Protein AF-A0A6M3IWU1-F1 (afdb_monomer_lite)

Structure (mmCIF, N/CA/C/O backbone):
data_AF-A0A6M3IWU1-F1
#
_entry.id   AF-A0A6M3IWU1-F1
#
loop_
_atom_site.group_PDB
_atom_site.id
_atom_site.type_symbol
_atom_site.label_atom_id
_atom_site.label_alt_id
_atom_site.label_comp_id
_atom_site.label_asym_id
_atom_site.label_entity_id
_atom_site.label_seq_id
_atom_site.pdbx_PDB_ins_code
_atom_site.Cartn_x
_atom_site.Cartn_y
_atom_site.Cartn_z
_atom_site.occupancy
_atom_site.B_iso_or_equiv
_atom_site.auth_seq_id
_atom_site.auth_comp_id
_atom_site.auth_asym_id
_atom_site.auth_atom_id
_atom_site.pdbx_PDB_model_num
ATOM 1 N N . MET A 1 1 ? -1.900 -10.393 -41.581 1.00 55.34 1 MET A N 1
A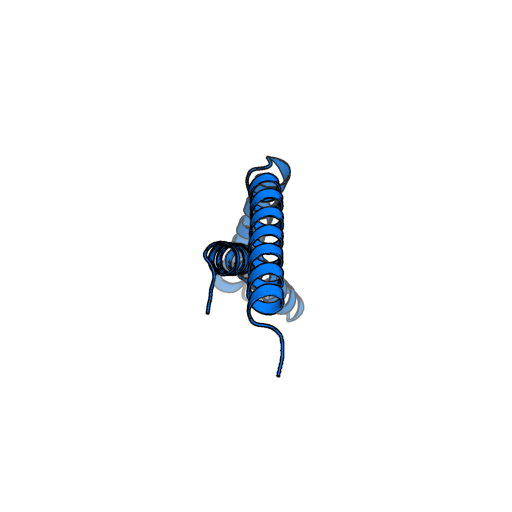TOM 2 C CA . MET A 1 1 ? -0.921 -10.888 -40.584 1.00 55.34 1 MET A CA 1
ATOM 3 C C . MET A 1 1 ? -0.099 -9.707 -40.084 1.00 55.34 1 MET A C 1
ATOM 5 O O . MET A 1 1 ? 0.413 -8.962 -40.908 1.00 55.34 1 MET A O 1
ATOM 9 N N . LEU A 1 2 ? -0.018 -9.484 -38.768 1.00 60.66 2 LEU A N 1
ATOM 10 C CA . LEU A 1 2 ? 0.830 -8.433 -38.186 1.00 60.66 2 LEU A CA 1
ATOM 11 C C . LEU A 1 2 ? 2.312 -8.788 -38.377 1.00 60.66 2 LEU A C 1
ATOM 13 O O . LEU A 1 2 ? 2.712 -9.918 -38.108 1.00 60.66 2 LEU A O 1
ATOM 17 N N . ASN A 1 3 ? 3.112 -7.821 -38.834 1.00 78.38 3 ASN A N 1
ATOM 18 C CA . ASN A 1 3 ? 4.550 -7.984 -39.048 1.00 78.38 3 ASN A CA 1
ATOM 19 C C . ASN A 1 3 ? 5.249 -8.382 -37.718 1.00 78.38 3 ASN A C 1
ATOM 21 O O . ASN A 1 3 ? 5.127 -7.640 -36.736 1.00 78.38 3 ASN A O 1
ATOM 25 N N . PRO A 1 4 ? 5.987 -9.511 -37.665 1.00 75.38 4 PRO A N 1
ATOM 26 C CA . PRO A 1 4 ? 6.670 -9.994 -36.460 1.00 75.38 4 PRO A CA 1
ATOM 27 C C . PRO A 1 4 ? 7.608 -8.970 -35.805 1.00 75.38 4 PRO A C 1
ATOM 29 O O . PRO A 1 4 ? 7.715 -8.934 -34.579 1.00 75.38 4 PRO A O 1
ATOM 32 N N . PHE A 1 5 ? 8.240 -8.101 -36.600 1.00 74.25 5 PHE A N 1
ATOM 33 C CA . PHE A 1 5 ? 9.128 -7.047 -36.102 1.00 74.25 5 PHE A CA 1
ATOM 34 C C . PHE A 1 5 ? 8.359 -5.975 -35.325 1.00 74.25 5 PHE A C 1
ATOM 36 O O . PHE A 1 5 ? 8.714 -5.676 -34.188 1.00 74.25 5 PHE A O 1
ATOM 43 N N . LYS A 1 6 ? 7.224 -5.509 -35.864 1.00 78.44 6 LYS A N 1
ATOM 44 C CA . LYS A 1 6 ? 6.345 -4.543 -35.181 1.00 78.44 6 LYS A CA 1
ATOM 45 C C . LYS A 1 6 ? 5.786 -5.106 -33.873 1.00 78.44 6 LYS A C 1
ATOM 47 O O . LYS A 1 6 ? 5.658 -4.387 -32.888 1.00 78.44 6 LYS A O 1
ATOM 52 N N . LYS A 1 7 ? 5.491 -6.412 -33.836 1.00 77.44 7 LYS A N 1
ATOM 53 C CA . LYS A 1 7 ? 5.041 -7.098 -32.613 1.00 77.44 7 LYS A CA 1
ATOM 54 C C . LYS A 1 7 ? 6.143 -7.142 -31.545 1.00 77.44 7 LYS A C 1
ATOM 56 O O . LYS A 1 7 ? 5.853 -6.985 -30.361 1.00 77.44 7 LYS A O 1
ATOM 61 N N . ARG A 1 8 ? 7.401 -7.340 -31.952 1.00 80.00 8 ARG A N 1
ATOM 62 C CA . ARG A 1 8 ? 8.564 -7.337 -31.052 1.00 80.00 8 ARG A CA 1
ATOM 63 C C . ARG A 1 8 ? 8.866 -5.939 -30.508 1.00 80.00 8 ARG A C 1
ATOM 65 O O . ARG A 1 8 ? 9.112 -5.809 -29.315 1.00 80.00 8 ARG A O 1
ATOM 72 N N . GLU A 1 9 ? 8.804 -4.912 -31.350 1.00 84.75 9 GLU A N 1
ATOM 73 C CA . GLU A 1 9 ? 8.988 -3.515 -30.933 1.00 84.75 9 GLU A CA 1
ATOM 74 C C . GLU A 1 9 ? 7.903 -3.065 -29.951 1.00 84.75 9 GLU A C 1
ATOM 76 O O . GLU A 1 9 ? 8.233 -2.543 -28.889 1.00 84.75 9 GLU A O 1
ATOM 81 N N . ALA A 1 10 ? 6.630 -3.355 -30.241 1.00 82.88 10 ALA A N 1
ATOM 82 C CA . ALA A 1 10 ? 5.519 -3.044 -29.340 1.00 82.88 10 ALA A CA 1
ATOM 83 C C . ALA A 1 10 ? 5.672 -3.730 -27.972 1.00 82.88 10 ALA A C 1
ATOM 85 O O . ALA A 1 10 ? 5.446 -3.111 -26.936 1.00 82.88 10 ALA A O 1
ATOM 86 N N . ARG A 1 11 ? 6.121 -4.993 -27.954 1.00 81.06 11 ARG A N 1
ATOM 87 C CA . ARG A 1 11 ? 6.418 -5.708 -26.706 1.00 81.06 11 ARG A CA 1
ATOM 88 C C . ARG A 1 11 ? 7.554 -5.044 -25.928 1.00 81.06 11 ARG A C 1
ATOM 90 O O . ARG A 1 11 ? 7.434 -4.865 -24.723 1.00 81.06 11 ARG A O 1
ATOM 97 N N . ASN A 1 12 ? 8.651 -4.691 -26.596 1.00 83.44 12 ASN A N 1
ATOM 98 C CA . ASN A 1 12 ? 9.791 -4.048 -25.942 1.00 83.44 12 ASN A CA 1
ATOM 99 C C . ASN A 1 12 ? 9.415 -2.677 -25.362 1.00 83.44 12 ASN A C 1
ATOM 101 O O . ASN A 1 12 ? 9.861 -2.344 -24.267 1.00 83.44 12 ASN A O 1
ATOM 105 N N . LEU A 1 13 ? 8.576 -1.914 -26.069 1.00 87.31 13 LEU A N 1
ATOM 106 C CA . LEU A 1 13 ? 8.056 -0.635 -25.592 1.00 87.31 13 LEU A CA 1
ATOM 107 C C . LEU A 1 13 ? 7.163 -0.820 -24.357 1.00 87.31 13 LEU A C 1
ATOM 109 O O . LEU A 1 13 ? 7.400 -0.168 -23.347 1.00 87.31 13 LEU A O 1
ATOM 113 N N . ALA A 1 14 ? 6.224 -1.769 -24.390 1.00 79.56 14 ALA A N 1
ATOM 114 C CA . ALA A 1 14 ? 5.354 -2.068 -23.250 1.00 79.56 14 ALA A CA 1
ATOM 115 C C . ALA A 1 14 ? 6.145 -2.517 -22.006 1.00 79.56 14 ALA A C 1
ATOM 117 O O . ALA A 1 14 ? 5.877 -2.062 -20.896 1.00 79.56 14 ALA A O 1
ATOM 118 N N . VAL A 1 15 ? 7.169 -3.362 -22.187 1.00 79.44 15 VAL A N 1
ATOM 119 C CA . VAL A 1 15 ? 8.062 -3.783 -21.091 1.00 79.44 15 VAL A CA 1
ATOM 120 C C . VAL A 1 15 ? 8.839 -2.594 -20.523 1.00 79.44 15 VAL A C 1
ATOM 122 O O . VAL A 1 15 ? 9.023 -2.506 -19.310 1.00 79.44 15 VAL A O 1
ATOM 125 N N . LYS A 1 16 ? 9.297 -1.672 -21.377 1.00 84.81 16 LYS A N 1
ATOM 126 C CA . LYS A 1 16 ? 9.983 -0.456 -20.931 1.00 84.81 16 LYS A CA 1
ATOM 127 C C . LYS A 1 16 ? 9.046 0.441 -20.114 1.00 84.81 16 LYS A C 1
ATOM 129 O O . LYS A 1 16 ? 9.397 0.805 -19.000 1.00 84.81 16 LYS A O 1
ATOM 134 N N . GLU A 1 17 ? 7.842 0.713 -20.610 1.00 83.69 17 GLU A N 1
ATOM 135 C CA . GLU A 1 17 ? 6.845 1.526 -19.900 1.00 83.69 17 GLU A CA 1
ATOM 136 C C . GLU A 1 17 ? 6.452 0.927 -18.542 1.00 83.69 17 GLU A C 1
ATOM 138 O O . GLU A 1 17 ? 6.298 1.658 -17.564 1.00 83.69 17 GLU A O 1
ATOM 143 N N . ALA A 1 18 ? 6.312 -0.399 -18.456 1.00 76.56 18 ALA A N 1
ATOM 144 C CA . ALA A 1 18 ? 6.037 -1.084 -17.195 1.00 76.56 18 ALA A CA 1
ATOM 145 C C . ALA A 1 18 ? 7.182 -0.912 -16.183 1.00 76.56 18 ALA A C 1
ATOM 147 O O . ALA A 1 18 ? 6.937 -0.645 -15.007 1.00 76.56 18 ALA A O 1
ATOM 148 N N . ARG A 1 19 ? 8.439 -1.006 -16.637 1.00 76.12 19 ARG A N 1
ATOM 149 C CA . ARG A 1 19 ? 9.624 -0.783 -15.792 1.00 76.12 19 ARG A CA 1
ATOM 150 C C . ARG A 1 19 ? 9.732 0.656 -15.309 1.00 76.12 19 ARG A C 1
ATOM 152 O O . ARG A 1 19 ? 10.035 0.868 -14.136 1.00 76.12 19 ARG A O 1
ATOM 159 N N . ASP A 1 20 ? 9.464 1.620 -16.183 1.00 80.38 20 ASP A N 1
ATOM 160 C CA . ASP A 1 20 ? 9.499 3.040 -15.833 1.00 80.38 20 ASP A CA 1
ATOM 161 C C . ASP A 1 20 ? 8.424 3.343 -14.773 1.00 80.38 20 ASP A C 1
ATOM 163 O O . ASP A 1 20 ? 8.731 3.909 -13.724 1.00 80.38 20 ASP A O 1
ATOM 167 N N . LYS A 1 21 ? 7.192 2.843 -14.963 1.00 75.94 21 LYS A N 1
ATOM 168 C CA . LYS A 1 21 ? 6.112 2.937 -13.961 1.00 75.94 21 LYS A CA 1
ATOM 169 C C . LYS A 1 21 ? 6.479 2.283 -12.629 1.00 75.94 21 LYS A C 1
ATOM 171 O O . LYS A 1 21 ? 6.225 2.872 -11.580 1.00 75.94 21 LYS A O 1
ATOM 176 N N . PHE A 1 22 ? 7.076 1.089 -12.653 1.00 75.44 22 PHE A N 1
ATOM 177 C CA . PHE A 1 22 ? 7.528 0.408 -11.438 1.00 75.44 22 PHE A CA 1
ATOM 178 C C . PHE A 1 22 ? 8.612 1.207 -10.707 1.00 75.44 22 PHE A C 1
ATOM 180 O O . PHE A 1 22 ? 8.547 1.345 -9.490 1.00 75.44 22 PHE A O 1
ATOM 187 N N . THR A 1 23 ? 9.570 1.776 -11.440 1.00 76.69 23 THR A N 1
ATOM 188 C CA . THR A 1 23 ? 10.670 2.564 -10.865 1.00 76.69 23 THR A CA 1
ATOM 189 C C . THR A 1 23 ? 10.145 3.838 -10.212 1.00 76.69 23 THR A C 1
ATOM 191 O O . THR A 1 23 ? 10.433 4.079 -9.043 1.00 76.69 23 THR A O 1
ATOM 194 N N . SER A 1 24 ? 9.293 4.601 -10.906 1.00 75.88 24 SER A N 1
ATOM 195 C CA . SER A 1 24 ? 8.657 5.793 -10.331 1.00 75.88 24 SER A CA 1
ATOM 196 C C . SER A 1 24 ? 7.806 5.457 -9.105 1.00 75.88 24 SER A C 1
ATOM 198 O O . SER A 1 24 ? 7.812 6.189 -8.117 1.00 75.88 24 SER A O 1
ATOM 200 N N . TRP A 1 25 ? 7.087 4.332 -9.129 1.00 76.81 25 TRP A N 1
ATOM 201 C CA . TRP A 1 25 ? 6.333 3.881 -7.963 1.00 76.81 25 TRP A CA 1
ATOM 202 C C . TRP A 1 25 ? 7.257 3.491 -6.800 1.00 76.81 25 TRP A C 1
ATOM 204 O O . TRP A 1 25 ? 6.987 3.859 -5.658 1.00 76.81 25 TRP A O 1
ATOM 214 N N . LEU A 1 26 ? 8.364 2.795 -7.074 1.00 76.88 26 LEU A N 1
ATOM 215 C CA . LEU A 1 26 ? 9.346 2.405 -6.064 1.00 76.88 26 LEU A CA 1
ATOM 216 C C . LEU A 1 26 ? 9.955 3.641 -5.391 1.00 76.88 26 LEU A C 1
ATOM 218 O O . LEU A 1 26 ? 10.023 3.685 -4.165 1.00 76.88 26 LEU A O 1
ATOM 222 N N . GLU A 1 27 ? 10.312 4.667 -6.163 1.00 79.44 27 GLU A N 1
ATOM 223 C CA . GLU A 1 27 ? 10.797 5.953 -5.646 1.00 79.44 27 GLU A CA 1
ATOM 224 C C . GLU A 1 27 ? 9.773 6.623 -4.720 1.00 79.44 27 GLU A C 1
ATOM 226 O O . GLU A 1 27 ? 10.119 7.042 -3.612 1.00 79.44 27 GLU A O 1
ATOM 231 N N . ILE A 1 28 ? 8.496 6.658 -5.120 1.00 75.44 28 ILE A N 1
ATOM 232 C CA . ILE A 1 28 ? 7.408 7.163 -4.272 1.00 75.44 28 ILE A CA 1
ATOM 233 C C . ILE A 1 28 ? 7.294 6.322 -2.998 1.00 75.44 28 ILE A C 1
ATOM 235 O O . ILE A 1 28 ? 7.206 6.888 -1.911 1.00 75.44 28 ILE A O 1
ATOM 239 N N . SER A 1 29 ? 7.346 4.993 -3.098 1.00 72.00 29 SER A N 1
ATOM 240 C CA . SER A 1 29 ? 7.201 4.088 -1.952 1.00 72.00 29 SER A CA 1
ATOM 241 C C . SER A 1 29 ? 8.342 4.203 -0.936 1.00 72.00 29 SER A C 1
ATOM 243 O O . SER A 1 29 ? 8.140 4.050 0.268 1.00 72.00 29 SER A O 1
ATOM 245 N N . LEU A 1 30 ? 9.547 4.518 -1.416 1.00 74.62 30 LEU A N 1
ATOM 246 C CA . LEU A 1 30 ? 10.729 4.721 -0.585 1.00 74.62 30 LEU A CA 1
ATOM 247 C C . LEU A 1 30 ? 10.785 6.134 0.001 1.00 74.62 30 LEU A C 1
ATOM 249 O O . LEU A 1 30 ? 11.551 6.369 0.942 1.00 74.62 30 LEU A O 1
ATOM 253 N N . SER A 1 31 ? 9.971 7.059 -0.517 1.00 79.12 31 SER A N 1
ATOM 254 C CA . SER A 1 31 ? 9.898 8.425 -0.014 1.00 79.12 31 SER A CA 1
ATOM 255 C C . SER A 1 31 ? 9.466 8.453 1.455 1.00 79.12 31 SER A C 1
ATOM 257 O O . SER A 1 31 ? 8.626 7.673 1.913 1.00 79.12 31 SER A O 1
ATOM 259 N N . ALA A 1 32 ? 10.013 9.409 2.208 1.00 78.62 32 ALA A N 1
ATOM 260 C CA . ALA A 1 32 ? 9.646 9.609 3.609 1.00 78.62 32 ALA A CA 1
ATOM 261 C C . ALA A 1 32 ? 8.140 9.887 3.781 1.00 78.62 32 ALA A C 1
ATOM 263 O O . ALA A 1 32 ? 7.534 9.455 4.762 1.00 78.62 32 ALA A O 1
ATOM 264 N N . GLY A 1 33 ? 7.522 10.562 2.803 1.00 78.31 33 GLY A N 1
ATOM 265 C CA . GLY A 1 33 ? 6.090 10.857 2.802 1.00 78.31 33 GLY A CA 1
ATOM 266 C C . GLY A 1 33 ? 5.225 9.601 2.709 1.00 78.31 33 GLY A C 1
ATOM 267 O O . GLY A 1 33 ? 4.228 9.501 3.423 1.00 78.31 33 GLY A O 1
ATOM 268 N N . TRP A 1 34 ? 5.626 8.624 1.891 1.00 77.81 34 TRP A N 1
ATOM 269 C CA . TRP A 1 34 ? 4.891 7.368 1.758 1.00 77.81 34 TRP A CA 1
ATOM 270 C C . TRP A 1 34 ? 5.027 6.472 2.982 1.00 77.81 34 TRP A C 1
ATOM 272 O O . TRP A 1 34 ? 4.014 5.995 3.481 1.00 77.81 34 TRP A O 1
ATOM 282 N N . LYS A 1 35 ? 6.238 6.317 3.532 1.00 76.94 35 LYS A N 1
ATOM 283 C CA . LYS A 1 35 ? 6.439 5.580 4.794 1.00 76.94 35 LYS A CA 1
ATOM 284 C C . LYS A 1 35 ? 5.584 6.159 5.922 1.00 76.94 35 LYS A C 1
ATOM 286 O O . LYS A 1 35 ? 4.836 5.441 6.574 1.00 76.94 35 LYS A O 1
ATOM 291 N N . THR A 1 36 ? 5.590 7.488 6.053 1.00 81.38 36 THR A N 1
ATOM 292 C CA . THR A 1 36 ? 4.731 8.203 7.012 1.00 81.38 36 THR A CA 1
ATOM 293 C C . THR A 1 36 ? 3.239 7.950 6.753 1.00 81.38 36 THR A C 1
ATOM 295 O O . THR A 1 36 ? 2.437 7.898 7.686 1.00 81.38 36 THR A O 1
ATOM 298 N N . TYR A 1 37 ? 2.826 7.842 5.488 1.00 76.69 37 TYR A N 1
ATOM 299 C CA . TYR A 1 37 ? 1.440 7.552 5.123 1.00 76.69 37 TYR A CA 1
ATOM 300 C C . TYR A 1 37 ? 1.048 6.105 5.455 1.00 76.69 37 TYR A C 1
ATOM 302 O O . TYR A 1 37 ? -0.006 5.896 6.055 1.00 76.69 37 TYR A O 1
ATOM 310 N N . GLU A 1 38 ? 1.898 5.131 5.131 1.00 79.69 38 GLU A N 1
ATOM 311 C CA . GLU A 1 38 ? 1.705 3.713 5.450 1.00 79.69 38 GLU A CA 1
ATOM 312 C C . GLU A 1 38 ? 1.566 3.501 6.964 1.00 79.69 38 GLU A C 1
ATOM 314 O O . GLU A 1 38 ? 0.558 2.952 7.409 1.00 79.69 38 GLU A O 1
ATOM 319 N N . GLU A 1 39 ? 2.483 4.054 7.763 1.00 83.12 39 GLU A N 1
ATOM 320 C CA . GLU A 1 39 ? 2.431 4.001 9.232 1.00 83.12 39 GLU A CA 1
ATOM 321 C C . GLU A 1 39 ? 1.131 4.605 9.790 1.00 83.12 39 GLU A C 1
ATOM 323 O O . GLU A 1 39 ? 0.509 4.061 10.705 1.00 83.12 39 GLU A O 1
ATOM 328 N N . LYS A 1 40 ? 0.665 5.728 9.223 1.00 81.31 40 LYS A N 1
ATOM 329 C CA . LYS A 1 40 ? -0.613 6.348 9.617 1.00 81.31 40 LYS A CA 1
ATOM 330 C C . LYS A 1 40 ? -1.810 5.458 9.298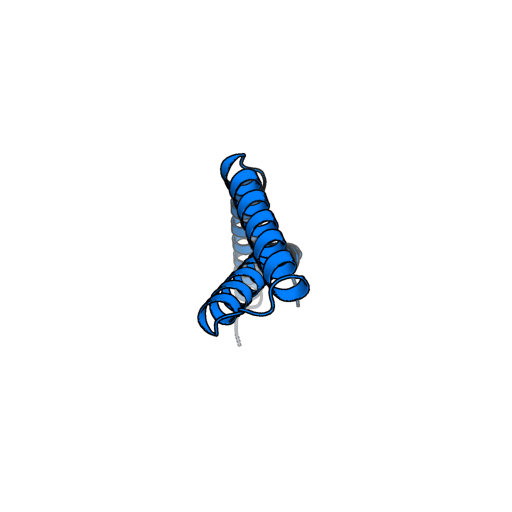 1.00 81.31 40 LYS A C 1
ATOM 332 O O . LYS A 1 40 ? -2.777 5.460 10.062 1.00 81.31 40 LYS A O 1
ATOM 337 N N . VAL A 1 41 ? -1.788 4.749 8.170 1.00 81.69 41 VAL A N 1
ATOM 338 C CA . VAL A 1 41 ? -2.854 3.813 7.786 1.00 81.69 41 VAL A CA 1
ATOM 339 C C . VAL A 1 41 ? -2.847 2.599 8.714 1.00 81.69 41 VAL A C 1
ATOM 341 O O . VAL A 1 41 ? -3.907 2.243 9.227 1.00 81.69 41 VAL A O 1
ATOM 344 N N . GLU A 1 42 ? -1.679 2.023 9.004 1.00 85.19 42 GLU A N 1
ATOM 345 C CA . GLU A 1 42 ? -1.547 0.893 9.933 1.00 85.19 42 GLU A CA 1
ATOM 346 C C . GLU A 1 42 ? -2.033 1.261 11.338 1.00 85.19 42 GLU A C 1
ATOM 348 O O . GLU A 1 42 ? -2.900 0.578 11.886 1.00 85.19 42 GLU A O 1
ATOM 353 N N . LYS A 1 43 ? -1.606 2.414 11.866 1.00 86.00 43 LYS A N 1
ATOM 354 C CA . LYS A 1 43 ? -2.066 2.912 13.169 1.00 86.00 43 LYS A CA 1
ATOM 355 C C . LYS A 1 43 ? -3.580 3.138 13.216 1.00 86.00 43 LYS A C 1
ATOM 357 O O . LYS A 1 43 ? -4.219 2.862 14.228 1.00 86.00 43 LYS A O 1
ATOM 362 N N . LYS A 1 44 ? -4.192 3.630 12.131 1.00 80.00 44 LYS A N 1
ATOM 363 C CA . LYS A 1 44 ? -5.658 3.783 12.050 1.00 80.00 44 LYS A CA 1
ATOM 364 C C . LYS A 1 44 ? -6.380 2.438 12.087 1.00 80.00 44 LYS A C 1
ATOM 366 O O . LYS A 1 44 ? -7.416 2.337 12.739 1.00 80.00 44 LYS A O 1
ATOM 371 N N . ILE A 1 45 ? -5.853 1.429 11.396 1.00 83.88 45 ILE A N 1
ATOM 372 C CA . ILE A 1 45 ? -6.413 0.072 11.413 1.00 83.88 45 ILE A CA 1
ATOM 373 C C . ILE A 1 45 ? -6.309 -0.519 12.818 1.00 83.88 45 ILE A C 1
ATOM 375 O O . ILE A 1 45 ? -7.289 -1.076 13.303 1.00 83.88 45 ILE A O 1
ATOM 379 N N . GLU A 1 46 ? -5.164 -0.363 13.480 1.00 87.38 46 GLU A N 1
ATOM 380 C CA . GLU A 1 46 ? -4.946 -0.843 14.846 1.00 87.38 46 GLU A CA 1
ATOM 381 C C . GLU A 1 46 ? -5.915 -0.193 15.842 1.00 87.38 46 GLU A C 1
ATOM 383 O O . GLU A 1 46 ? -6.588 -0.897 16.590 1.00 87.38 46 GLU A O 1
ATOM 388 N N . ILE A 1 47 ? -6.078 1.134 15.794 1.00 83.88 47 ILE A N 1
ATOM 389 C CA . ILE A 1 47 ? -7.041 1.854 16.644 1.00 83.88 47 ILE A CA 1
ATOM 390 C C . ILE A 1 47 ? -8.468 1.339 16.421 1.00 83.88 47 ILE A C 1
ATOM 392 O O . ILE A 1 47 ? -9.195 1.104 17.383 1.00 83.88 47 ILE A O 1
ATOM 396 N N . LEU A 1 48 ? -8.879 1.156 15.162 1.00 80.19 48 LEU A N 1
ATOM 397 C CA . LEU A 1 48 ? -10.222 0.671 14.838 1.00 80.19 48 LEU A CA 1
ATOM 398 C C . LEU A 1 48 ? -10.427 -0.790 15.257 1.00 80.19 48 LEU A C 1
ATOM 400 O O . LEU A 1 48 ? -11.507 -1.122 15.733 1.00 80.19 48 LEU A O 1
ATOM 404 N N . ARG A 1 49 ? -9.406 -1.646 15.131 1.00 82.56 49 ARG A N 1
ATOM 405 C CA . ARG A 1 49 ? -9.440 -3.027 15.637 1.00 82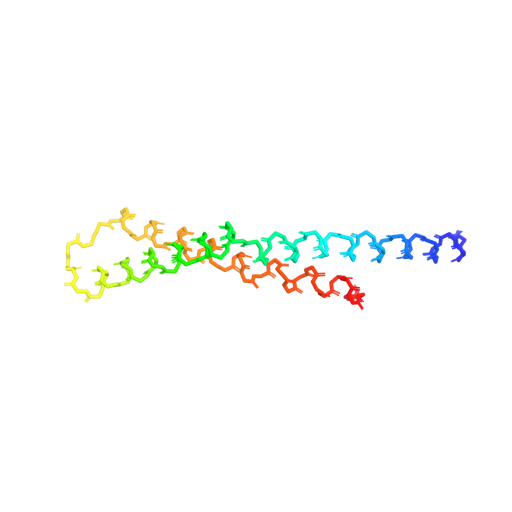.56 49 ARG A CA 1
ATOM 406 C C . ARG A 1 49 ? -9.565 -3.066 17.151 1.00 82.56 49 ARG A C 1
ATOM 408 O O . ARG A 1 49 ? -10.481 -3.704 17.648 1.00 82.56 49 ARG A O 1
ATOM 415 N N . ASN A 1 50 ? -8.728 -2.312 17.860 1.00 85.50 50 ASN A N 1
ATOM 416 C CA . ASN A 1 50 ? -8.791 -2.220 19.317 1.00 85.50 50 ASN A CA 1
ATOM 417 C C . ASN A 1 50 ? -10.152 -1.695 19.783 1.00 85.50 50 ASN A C 1
ATOM 419 O O . ASN A 1 50 ? -10.693 -2.200 20.762 1.00 85.50 50 ASN A O 1
ATOM 423 N N . LYS A 1 51 ? -10.732 -0.722 19.067 1.00 79.88 51 LYS A N 1
ATOM 424 C CA . LYS A 1 51 ? -12.098 -0.260 19.331 1.00 79.88 51 LYS A CA 1
ATOM 425 C C . LYS A 1 51 ? -13.108 -1.387 19.112 1.00 79.88 51 LYS A C 1
ATOM 427 O O . LYS A 1 51 ? -13.943 -1.607 19.968 1.00 79.88 51 LYS A O 1
ATOM 432 N N . ILE A 1 52 ? -13.013 -2.144 18.021 1.00 79.38 52 ILE A N 1
ATOM 433 C CA . ILE A 1 52 ? -13.939 -3.256 17.761 1.00 79.38 52 ILE A CA 1
ATOM 434 C C . ILE A 1 52 ? -13.844 -4.366 18.812 1.00 79.38 52 ILE A C 1
ATOM 436 O O . ILE A 1 52 ? -14.857 -4.938 19.201 1.00 79.38 52 ILE A O 1
ATOM 440 N N . GLU A 1 53 ? -12.633 -4.689 19.252 1.00 82.62 53 GLU A N 1
ATOM 441 C CA . GLU A 1 53 ? -12.393 -5.791 20.184 1.00 82.62 53 GLU A CA 1
ATOM 442 C C . GLU A 1 53 ? -12.788 -5.445 21.624 1.00 82.62 53 GLU A C 1
ATOM 444 O O . GLU A 1 53 ? -13.207 -6.331 22.365 1.00 82.62 53 GLU A O 1
ATOM 449 N N . ASN A 1 54 ? -12.678 -4.172 22.020 1.00 84.56 54 ASN A N 1
ATOM 450 C CA . ASN A 1 54 ? -12.833 -3.756 23.418 1.00 84.56 54 ASN A CA 1
ATOM 451 C C . ASN A 1 54 ? -14.046 -2.848 23.678 1.00 84.56 54 ASN A C 1
ATOM 453 O O . ASN A 1 54 ? -14.426 -2.666 24.834 1.00 84.56 54 ASN A O 1
ATOM 457 N N . ASP A 1 55 ? -14.654 -2.266 22.643 1.00 78.75 55 ASP A N 1
ATOM 458 C CA . ASP A 1 55 ? -15.783 -1.344 22.763 1.00 78.75 55 ASP A CA 1
ATOM 459 C C . ASP A 1 55 ? -17.068 -1.992 22.227 1.00 78.75 55 ASP A C 1
ATOM 461 O O . ASP A 1 55 ? -17.216 -2.269 21.037 1.00 78.75 55 ASP A O 1
ATOM 465 N N . THR A 1 56 ? -18.034 -2.213 23.118 1.00 70.12 56 THR A N 1
ATOM 466 C CA . THR A 1 56 ? -19.354 -2.755 22.756 1.00 70.12 56 THR A CA 1
ATOM 467 C C . THR A 1 56 ? -20.270 -1.709 22.113 1.00 70.12 56 THR A C 1
ATOM 469 O O . THR A 1 56 ? -21.319 -2.066 21.581 1.00 70.12 56 THR A O 1
ATOM 472 N N . SER A 1 57 ? -19.873 -0.430 22.100 1.00 78.31 57 SER A N 1
ATOM 473 C CA . SER A 1 57 ? -20.625 0.686 21.507 1.00 78.31 57 SER A CA 1
ATOM 474 C C . SER A 1 57 ? -20.304 0.942 20.027 1.00 78.31 57 SER A C 1
ATOM 476 O O . SER A 1 57 ? -20.513 2.041 19.507 1.00 78.31 57 SER A O 1
ATOM 478 N N . LEU A 1 58 ? -19.812 -0.078 19.319 1.00 73.75 58 LEU A N 1
ATOM 479 C CA . LEU A 1 58 ? -19.502 -0.000 17.893 1.00 73.75 58 LEU A CA 1
ATOM 480 C C . LEU A 1 58 ? -20.666 0.528 17.064 1.00 73.75 58 LEU A C 1
ATOM 482 O O . LEU A 1 58 ? -21.744 -0.066 16.994 1.00 73.75 58 LEU A O 1
ATOM 486 N N . THR A 1 59 ? -20.403 1.614 16.347 1.00 79.50 59 THR A N 1
ATOM 487 C CA . THR A 1 59 ? -21.360 2.161 15.393 1.00 79.50 59 THR A CA 1
ATOM 488 C C . THR A 1 59 ? -21.151 1.545 14.009 1.00 79.50 59 THR A C 1
ATOM 490 O O . THR A 1 59 ? -20.045 1.150 13.630 1.00 79.50 59 THR A O 1
ATOM 493 N N . GLY A 1 60 ? -22.202 1.521 13.185 1.00 81.75 60 GLY A N 1
ATOM 494 C CA . GLY A 1 60 ? -22.074 1.120 11.777 1.00 81.75 60 GLY A CA 1
ATOM 495 C C . GLY A 1 60 ? -21.111 2.011 10.975 1.00 81.75 60 GLY A C 1
ATOM 496 O O . GLY A 1 60 ? -20.580 1.588 9.948 1.00 81.75 60 GLY A O 1
ATOM 497 N N . GLU A 1 61 ? -20.850 3.234 11.440 1.00 85.00 61 GLU A N 1
ATOM 498 C CA . GLU A 1 61 ? -19.857 4.127 10.846 1.00 85.00 61 GLU A CA 1
ATOM 499 C C . GLU A 1 61 ? -18.419 3.663 11.126 1.00 85.00 61 GLU A C 1
ATOM 501 O O . GLU A 1 61 ? -17.583 3.687 10.220 1.00 85.00 61 GLU A O 1
ATOM 506 N N . ASP A 1 62 ? -18.137 3.171 12.335 1.00 78.25 62 ASP A N 1
ATOM 507 C CA . ASP A 1 62 ? -16.823 2.626 12.694 1.00 78.25 62 ASP A CA 1
ATOM 508 C C . ASP A 1 62 ? -16.457 1.415 11.820 1.00 78.25 62 ASP A C 1
ATOM 510 O O . ASP A 1 62 ? -15.333 1.319 11.320 1.00 78.25 62 ASP A O 1
ATOM 514 N N . LEU A 1 63 ? -17.431 0.541 11.537 1.00 81.69 63 LEU A N 1
ATOM 515 C CA . LEU A 1 63 ? -17.248 -0.604 10.639 1.00 81.69 63 LEU A CA 1
ATOM 516 C C . LEU A 1 63 ? -16.951 -0.172 9.196 1.00 81.69 63 LEU A C 1
ATOM 518 O O . LEU A 1 63 ? -16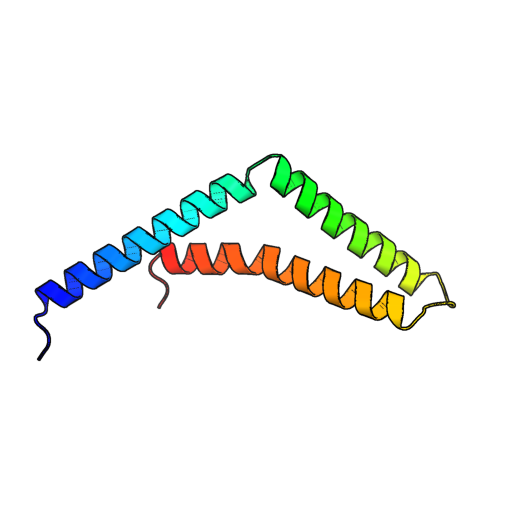.045 -0.719 8.565 1.00 81.69 63 LEU A O 1
ATOM 522 N N . LYS A 1 64 ? -17.653 0.848 8.679 1.00 86.00 64 LYS A N 1
ATOM 523 C CA . LYS A 1 64 ? -17.373 1.410 7.344 1.00 86.00 64 LYS A CA 1
ATOM 524 C C . LYS A 1 64 ? -15.969 2.007 7.267 1.00 86.00 64 LYS A C 1
ATOM 526 O O . LYS A 1 64 ? -15.263 1.793 6.282 1.00 86.00 64 LYS A O 1
ATOM 531 N N . ARG A 1 65 ? -15.541 2.731 8.305 1.00 81.06 65 ARG A N 1
ATOM 532 C CA . ARG A 1 65 ? -14.188 3.304 8.385 1.00 81.06 65 ARG A CA 1
ATOM 533 C C . ARG A 1 65 ? -13.121 2.211 8.403 1.00 81.06 65 ARG A C 1
ATOM 535 O O . ARG A 1 65 ? -12.126 2.346 7.691 1.00 81.06 65 ARG A O 1
ATOM 542 N N . LEU A 1 66 ? -13.342 1.117 9.138 1.00 80.88 66 LEU A N 1
ATOM 543 C CA . LEU A 1 66 ? -12.429 -0.027 9.115 1.00 80.88 66 LEU A CA 1
ATOM 544 C C . LEU A 1 66 ? -12.383 -0.678 7.729 1.00 80.88 66 LEU A C 1
ATOM 546 O O . LEU A 1 66 ? -11.297 -0.949 7.222 1.00 80.88 66 LEU A O 1
ATOM 550 N N . GLN A 1 67 ? -13.537 -0.909 7.101 1.00 84.06 67 GLN A N 1
ATOM 551 C CA . GLN A 1 67 ? -13.604 -1.518 5.773 1.00 84.06 67 GLN A CA 1
ATOM 552 C C . GLN A 1 67 ? -12.820 -0.699 4.738 1.00 84.06 67 GLN A C 1
ATOM 554 O O . GLN A 1 67 ? -12.023 -1.264 3.988 1.00 84.06 67 GLN A O 1
ATOM 559 N N .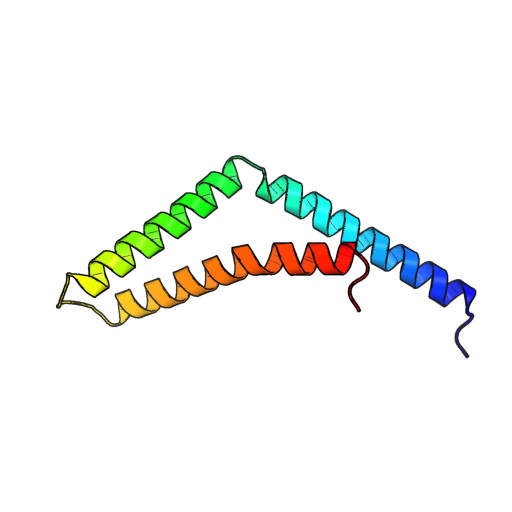 LEU A 1 68 ? -12.987 0.627 4.741 1.00 86.06 68 LEU A N 1
ATOM 560 C CA . LEU A 1 68 ? -12.236 1.531 3.870 1.00 86.06 68 LEU A CA 1
ATOM 561 C C . LEU A 1 68 ? -10.733 1.497 4.170 1.00 86.06 68 LEU A C 1
ATOM 563 O O . LEU A 1 68 ? -9.930 1.391 3.246 1.00 86.06 68 LEU A O 1
ATOM 567 N N . ALA A 1 69 ? -10.339 1.539 5.446 1.00 78.94 69 ALA A N 1
ATOM 568 C CA . ALA A 1 69 ? -8.929 1.485 5.834 1.00 78.94 69 ALA A CA 1
ATOM 569 C C . ALA A 1 69 ? -8.259 0.169 5.394 1.00 78.94 69 ALA A C 1
ATOM 571 O O . ALA A 1 69 ? -7.161 0.187 4.838 1.00 78.94 69 ALA A O 1
ATOM 572 N N . LEU A 1 70 ? -8.944 -0.967 5.563 1.00 79.31 70 LEU A N 1
ATOM 573 C CA . LEU A 1 70 ? -8.470 -2.275 5.106 1.00 79.31 70 LEU A CA 1
ATOM 574 C C . LEU A 1 70 ? -8.385 -2.368 3.579 1.00 79.31 70 LEU A C 1
ATOM 576 O O . LEU A 1 70 ? -7.458 -2.989 3.061 1.00 79.31 70 LEU A O 1
ATOM 580 N N . GLN A 1 71 ? -9.332 -1.767 2.854 1.00 83.75 71 GLN A N 1
ATOM 581 C CA . GLN A 1 71 ? -9.295 -1.721 1.393 1.00 83.75 71 GLN A CA 1
ATOM 582 C C . GLN A 1 71 ? -8.086 -0.920 0.902 1.00 83.75 71 GLN A C 1
ATOM 584 O O . GLN A 1 71 ? -7.336 -1.412 0.064 1.00 83.75 71 GLN A O 1
ATOM 589 N N . VAL A 1 72 ? -7.846 0.264 1.474 1.00 80.38 72 VAL A N 1
ATOM 590 C CA . VAL A 1 72 ? -6.670 1.083 1.146 1.00 80.38 72 VAL A CA 1
ATOM 591 C C . VAL A 1 72 ? -5.378 0.322 1.442 1.00 80.38 72 VAL A C 1
ATOM 593 O O . VAL A 1 72 ? -4.493 0.276 0.594 1.00 80.38 72 VAL A O 1
ATOM 596 N N . TRP A 1 73 ? -5.276 -0.338 2.597 1.00 79.12 73 TRP A N 1
ATOM 597 C CA . TRP A 1 73 ? -4.088 -1.122 2.947 1.00 79.12 73 TRP A CA 1
ATOM 598 C C . TRP A 1 73 ? -3.844 -2.297 1.989 1.00 79.12 73 TRP A C 1
ATOM 600 O O . TRP A 1 73 ? -2.709 -2.531 1.574 1.00 79.12 73 TRP A O 1
ATOM 610 N N . LYS A 1 74 ? -4.902 -3.001 1.563 1.00 82.38 74 LYS A N 1
ATOM 611 C CA . LYS A 1 74 ? -4.789 -4.047 0.535 1.00 82.38 74 LYS A CA 1
ATOM 612 C C . LYS A 1 74 ? -4.249 -3.495 -0.781 1.00 82.38 74 LYS A C 1
ATOM 614 O O . LYS A 1 74 ? -3.344 -4.098 -1.348 1.00 82.38 74 LYS A O 1
ATOM 619 N N . GLU A 1 75 ? -4.761 -2.356 -1.242 1.00 78.88 75 GLU A N 1
ATOM 620 C CA . GLU A 1 75 ? -4.303 -1.714 -2.479 1.00 78.88 75 GLU A CA 1
ATOM 621 C C . GLU A 1 75 ? -2.840 -1.267 -2.386 1.00 78.88 75 GLU A C 1
ATOM 623 O O . GLU A 1 75 ? -2.046 -1.566 -3.278 1.00 78.88 75 GLU A O 1
ATOM 628 N N .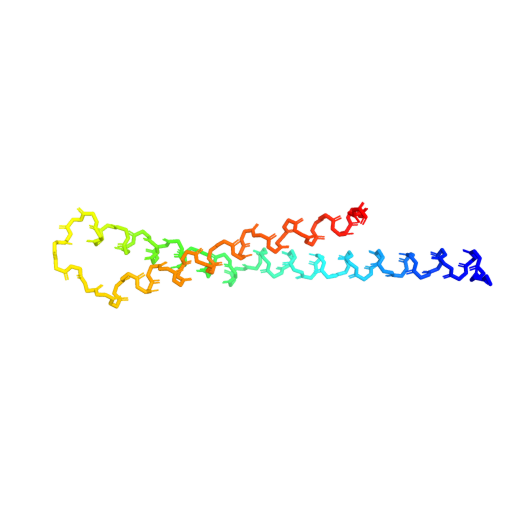 VAL A 1 76 ? -2.452 -0.663 -1.257 1.00 76.06 76 VAL A N 1
ATOM 629 C CA . VAL A 1 76 ? -1.064 -0.273 -0.956 1.00 76.06 76 VAL A CA 1
ATOM 630 C C . VAL A 1 76 ? -0.103 -1.464 -1.046 1.00 76.06 76 VAL A C 1
ATOM 632 O O . VAL A 1 76 ? 1.014 -1.306 -1.528 1.00 76.06 76 VAL A O 1
ATOM 635 N N . LYS A 1 77 ? -0.527 -2.668 -0.636 1.00 77.31 77 LYS A N 1
ATOM 636 C CA . LYS A 1 77 ? 0.293 -3.892 -0.719 1.00 77.31 77 LYS A CA 1
ATOM 637 C C . LYS A 1 77 ? 0.185 -4.620 -2.070 1.00 77.31 77 LYS A C 1
ATOM 639 O O . LYS A 1 77 ? 1.084 -5.396 -2.401 1.00 77.31 77 LYS A O 1
ATOM 644 N N . ARG A 1 78 ? -0.905 -4.428 -2.826 1.00 82.00 78 ARG A N 1
ATOM 645 C CA . ARG A 1 78 ? -1.195 -5.107 -4.106 1.00 82.00 78 ARG A CA 1
ATOM 646 C C . ARG A 1 78 ? -0.487 -4.447 -5.285 1.00 82.00 78 ARG A C 1
ATOM 648 O O . ARG A 1 78 ? 0.258 -5.126 -5.985 1.00 82.00 78 ARG A O 1
ATOM 655 N N . ILE A 1 79 ? -0.687 -3.141 -5.467 1.00 76.88 79 ILE A N 1
ATOM 656 C CA . ILE A 1 79 ? -0.146 -2.345 -6.583 1.00 76.88 79 ILE A CA 1
ATOM 657 C C . ILE A 1 79 ? 1.364 -2.579 -6.802 1.00 76.88 79 ILE A C 1
ATOM 659 O O . ILE A 1 79 ? 1.742 -2.878 -7.934 1.00 76.88 79 ILE A O 1
ATOM 663 N N . PRO A 1 80 ? 2.231 -2.538 -5.767 1.00 71.19 80 PRO A N 1
ATOM 664 C CA . PRO A 1 80 ? 3.654 -2.854 -5.920 1.00 71.19 80 PRO A CA 1
ATOM 665 C C . PRO A 1 80 ? 3.928 -4.195 -6.599 1.00 71.19 80 PRO A C 1
ATOM 667 O O . PRO A 1 80 ? 4.789 -4.283 -7.469 1.00 71.19 80 PRO A O 1
ATOM 670 N N . LYS A 1 81 ? 3.201 -5.244 -6.197 1.00 76.62 81 LYS A N 1
ATOM 671 C CA . LYS A 1 81 ? 3.410 -6.606 -6.700 1.00 76.62 81 LYS A CA 1
ATOM 672 C C . LYS A 1 81 ? 2.977 -6.737 -8.154 1.00 76.62 81 LYS A C 1
ATOM 674 O O . LYS A 1 81 ? 3.629 -7.448 -8.907 1.00 76.62 81 LYS A O 1
ATOM 679 N N . GLU A 1 82 ? 1.898 -6.061 -8.540 1.00 79.75 82 GLU A N 1
ATOM 680 C CA . GLU A 1 82 ? 1.418 -6.041 -9.926 1.00 79.75 82 GLU A CA 1
ATOM 681 C C . GLU A 1 82 ? 2.407 -5.309 -10.831 1.00 79.75 82 GLU A C 1
ATOM 683 O O . GLU A 1 82 ? 2.842 -5.861 -11.836 1.00 79.75 82 GLU A O 1
ATOM 688 N N . LEU A 1 83 ? 2.875 -4.131 -10.409 1.00 75.31 83 LEU A N 1
ATOM 689 C CA . LEU A 1 83 ? 3.891 -3.380 -11.147 1.00 75.31 83 LEU A CA 1
ATOM 690 C C . LEU A 1 83 ? 5.222 -4.146 -11.248 1.00 75.31 83 LEU A C 1
ATOM 692 O O . LEU A 1 83 ? 5.870 -4.118 -12.292 1.00 75.31 83 LEU A O 1
ATOM 696 N N . GLU A 1 84 ? 5.626 -4.862 -10.193 1.00 74.88 84 GLU A N 1
ATOM 697 C CA . GLU A 1 84 ? 6.816 -5.721 -10.214 1.00 74.88 84 GLU A CA 1
ATOM 698 C C . GLU A 1 84 ? 6.653 -6.901 -11.187 1.00 74.88 84 GLU A C 1
ATOM 700 O O . GLU A 1 84 ? 7.586 -7.236 -11.922 1.00 74.88 84 GLU A O 1
ATOM 705 N N . GLN A 1 85 ? 5.478 -7.540 -11.204 1.00 79.69 85 GLN A N 1
ATOM 706 C CA . GLN A 1 85 ? 5.172 -8.630 -12.131 1.00 79.69 85 GLN A CA 1
ATOM 707 C C . GLN A 1 85 ? 5.178 -8.137 -13.579 1.00 79.69 85 GLN A C 1
ATOM 709 O O . GLN A 1 85 ? 5.861 -8.738 -14.409 1.00 79.69 85 GLN A O 1
ATOM 714 N N . ASP A 1 86 ? 4.526 -7.013 -13.870 1.00 75.31 86 ASP A N 1
ATOM 715 C CA . ASP A 1 86 ? 4.497 -6.404 -15.202 1.00 75.31 86 ASP A CA 1
ATOM 716 C C . ASP A 1 86 ? 5.908 -6.017 -15.679 1.00 75.31 86 ASP A C 1
ATOM 718 O O . ASP A 1 86 ? 6.300 -6.324 -16.808 1.00 75.31 86 ASP A O 1
ATOM 722 N N . ALA A 1 87 ? 6.736 -5.436 -14.800 1.00 69.50 87 ALA A N 1
ATOM 723 C CA . ALA A 1 87 ? 8.123 -5.068 -15.105 1.00 69.50 87 ALA A CA 1
ATOM 724 C C . ALA A 1 87 ? 9.033 -6.279 -15.399 1.00 69.50 87 ALA A C 1
ATOM 726 O O . ALA A 1 87 ? 9.993 -6.176 -16.181 1.00 69.50 87 ALA A O 1
ATOM 727 N N . LYS A 1 88 ? 8.732 -7.438 -14.795 1.00 77.69 88 LYS A N 1
ATOM 728 C CA . LYS A 1 88 ? 9.401 -8.726 -15.053 1.00 77.69 88 LYS A CA 1
ATOM 729 C C . LYS A 1 88 ? 8.853 -9.451 -16.289 1.00 77.69 88 LYS A C 1
ATOM 731 O O . LYS A 1 88 ? 9.401 -10.487 -16.664 1.00 77.69 88 LYS A O 1
ATOM 736 N N . GLY A 1 89 ? 7.839 -8.896 -16.956 1.00 66.19 89 GLY A N 1
ATOM 737 C CA . GLY A 1 89 ? 7.188 -9.504 -18.115 1.00 66.19 89 GLY A CA 1
ATOM 738 C C . GLY A 1 89 ? 6.115 -10.521 -17.730 1.00 66.19 89 GLY A C 1
ATOM 739 O O . GLY A 1 89 ? 6.059 -11.589 -18.339 1.00 66.19 89 GLY A O 1
ATOM 740 N N . GLY A 1 90 ? 5.318 -10.206 -16.703 1.00 57.34 90 GLY A N 1
ATOM 741 C CA . GLY A 1 90 ? 4.136 -10.956 -16.281 1.00 57.34 90 GLY A CA 1
ATOM 742 C C . GLY A 1 90 ? 3.236 -11.321 -17.466 1.00 57.34 90 GLY A C 1
ATOM 743 O O . GLY A 1 90 ? 3.135 -10.547 -18.413 1.00 57.34 90 GLY A O 1
ATOM 744 N N . LYS A 1 91 ? 2.693 -12.546 -17.395 1.00 52.28 91 LYS A N 1
ATOM 745 C CA . LYS A 1 91 ? 2.106 -13.368 -18.477 1.00 52.28 91 LYS A CA 1
ATOM 746 C C . LYS A 1 91 ? 1.622 -12.647 -19.738 1.00 52.28 91 LYS A C 1
ATOM 748 O O . LYS A 1 91 ? 0.681 -11.836 -19.642 1.00 52.28 91 LYS A O 1
#

Secondary structure (DSSP, 8-state):
---HHHHHHHHHHHHHHHHHHHHHHHHHHHSHHHHHHHHHHHHHHHHHHHHHHH-TT--HHHHHHHHHHHHHHHHHHHHHHHHHHHHTT--

Sequence (91 aa):
MLNPFKKREARNLAVKEARDKFTSWLEISLSAGWKTYEEKVEKKIEILRNKIENDTSLTGEDLKRLQLALQVWKEVKRIPKELEQDAKGGK

Radius of gyration: 19.9 Å; chains: 1; bounding box: 33×24×64 Å

Organism: NCBI:txid1070528

Foldseek 3Di:
DDDPVVVVVVLVVQLVVLQVVLVVVVVVCPDPVNVVVLVVLVVLLVVLVCCVVPPPPDDPVSVVSNVVSVVVNCCVVPVNVVSVCSNVPND

pLDDT: mean 78.36, std 6.2, range [52.28, 87.38]